Protein AF-A0AB35UQN2-F1 (afdb_monomer_lite)

Foldseek 3Di:
DDQDADDPDDDPPPPDPVVVVVVVVVSVLLVVLLVVLLVVVCCCVPVVDDDPDDQLVVSCVVSVDDSSSNVNSNVVSVVVVVVVVVVVVD

Secondary structure (DSSP, 8-state):
-------S----TTS-HHHHHHHHHHHHHHHHHHHHHHHHHHHHHHH----SS-HHHHHHHHHT--SHHHHHHHHHHHHHHHHHHHHHT-

Organism: NCBI:txid1034346

Structure (mmCIF, N/CA/C/O backbone):
data_AF-A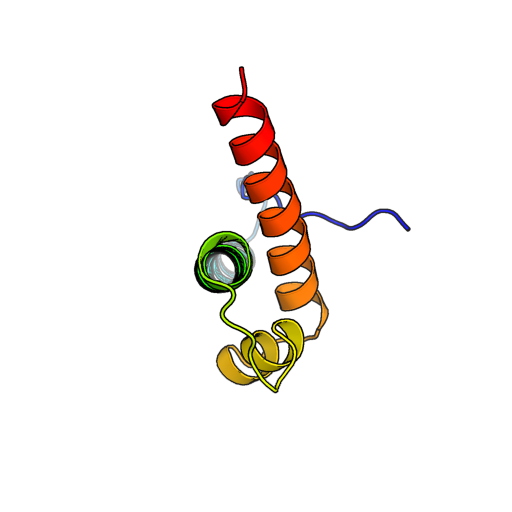0AB35UQN2-F1
#
_entry.id   AF-A0AB35UQN2-F1
#
loop_
_atom_site.group_PDB
_atom_site.id
_atom_site.type_symbol
_atom_site.label_atom_id
_atom_site.label_alt_id
_atom_site.label_comp_id
_atom_site.label_asym_id
_atom_site.label_entity_id
_atom_site.label_seq_id
_atom_site.pdbx_PDB_ins_code
_atom_site.Cartn_x
_atom_site.Cartn_y
_atom_site.Cartn_z
_atom_site.occupancy
_atom_site.B_iso_or_equiv
_atom_site.auth_seq_id
_atom_site.auth_comp_id
_atom_site.auth_asym_id
_atom_site.auth_atom_id
_atom_site.pdbx_PDB_model_num
ATOM 1 N N . MET A 1 1 ? 13.599 -0.998 12.645 1.00 34.91 1 MET A N 1
ATOM 2 C CA . MET A 1 1 ? 13.615 -1.294 11.195 1.00 34.91 1 MET A CA 1
ATOM 3 C C . MET A 1 1 ? 13.173 -0.045 10.451 1.00 34.91 1 MET A C 1
ATOM 5 O O . MET A 1 1 ? 12.162 0.525 10.841 1.00 34.91 1 MET A O 1
ATOM 9 N N . LYS A 1 2 ? 13.927 0.421 9.449 1.00 33.34 2 LYS A N 1
ATOM 10 C CA . LYS A 1 2 ? 13.487 1.523 8.578 1.00 33.34 2 LYS A CA 1
ATOM 11 C C . LYS A 1 2 ? 12.496 0.942 7.564 1.00 33.34 2 LYS A C 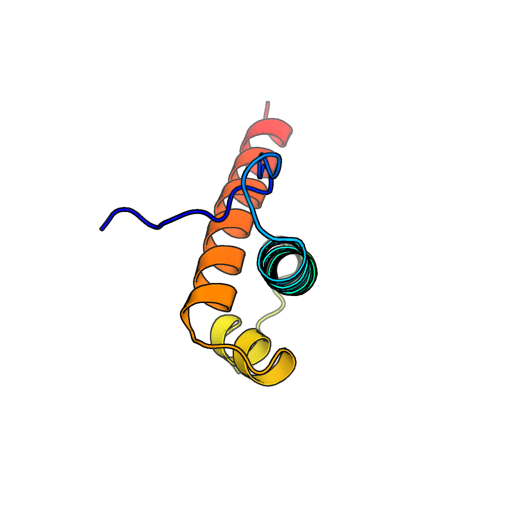1
ATOM 13 O O . LYS A 1 2 ? 12.854 0.015 6.846 1.00 33.34 2 LYS A O 1
ATOM 18 N N . CYS A 1 3 ? 11.255 1.426 7.568 1.00 37.09 3 CYS A N 1
ATOM 19 C CA . CYS A 1 3 ? 10.261 1.055 6.565 1.00 37.09 3 CYS A CA 1
ATOM 20 C C . CYS A 1 3 ? 10.645 1.743 5.249 1.00 37.09 3 CYS A C 1
ATOM 22 O O . CYS A 1 3 ? 10.813 2.961 5.225 1.00 37.09 3 CYS A O 1
ATOM 24 N N . LEU A 1 4 ? 10.844 0.969 4.184 1.00 41.19 4 LEU A N 1
ATOM 25 C CA . LEU A 1 4 ? 10.975 1.505 2.831 1.00 41.19 4 LEU A CA 1
ATOM 26 C C . LEU A 1 4 ? 9.613 2.114 2.452 1.00 41.19 4 LEU A C 1
ATOM 28 O O . LEU A 1 4 ? 8.643 1.371 2.329 1.00 41.19 4 LEU A O 1
ATOM 32 N N . SER A 1 5 ? 9.528 3.442 2.335 1.00 48.44 5 SER A N 1
ATOM 33 C CA . SER A 1 5 ? 8.343 4.129 1.805 1.00 48.44 5 SER A CA 1
ATOM 34 C C . SER A 1 5 ? 8.424 4.142 0.284 1.00 48.44 5 SER A C 1
ATOM 36 O O . SER A 1 5 ? 9.463 4.532 -0.261 1.00 48.44 5 SER A O 1
ATOM 38 N N . TYR A 1 6 ? 7.354 3.753 -0.398 1.00 57.34 6 TYR A N 1
ATOM 39 C CA . TYR A 1 6 ? 7.302 3.853 -1.853 1.00 57.34 6 TYR A CA 1
ATOM 40 C C . TYR A 1 6 ? 7.037 5.317 -2.211 1.00 57.34 6 TYR A C 1
ATOM 42 O O . TYR A 1 6 ? 5.916 5.805 -2.121 1.00 57.34 6 TYR A O 1
ATOM 50 N N . SER A 1 7 ? 8.085 6.058 -2.584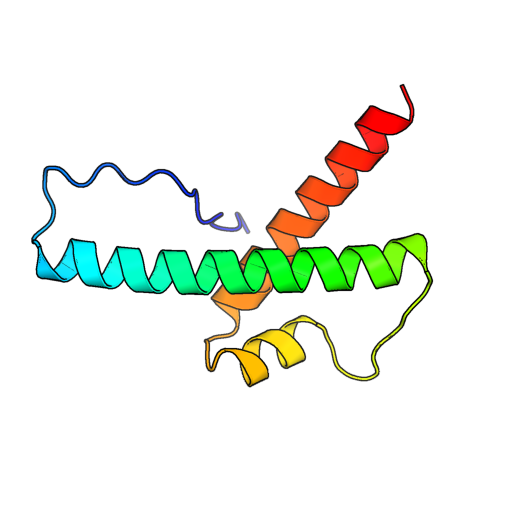 1.00 58.34 7 SER A N 1
ATOM 51 C CA . SER A 1 7 ? 7.911 7.423 -3.073 1.00 58.34 7 SER A CA 1
ATOM 52 C C . SER A 1 7 ? 7.334 7.397 -4.492 1.00 58.34 7 SER A C 1
ATOM 54 O O . SER A 1 7 ? 7.799 6.665 -5.364 1.00 58.34 7 SER A O 1
ATOM 56 N N . ASN A 1 8 ? 6.335 8.243 -4.752 1.00 58.06 8 ASN A N 1
ATOM 57 C CA . ASN A 1 8 ? 5.699 8.379 -6.070 1.00 58.06 8 ASN A CA 1
ATOM 58 C C . ASN A 1 8 ? 6.610 9.019 -7.146 1.00 58.06 8 ASN A C 1
ATOM 60 O O . ASN A 1 8 ? 6.167 9.245 -8.271 1.00 58.06 8 ASN A O 1
ATOM 64 N N . CYS A 1 9 ? 7.869 9.332 -6.825 1.00 59.50 9 CYS A N 1
ATOM 65 C CA . CYS A 1 9 ? 8.800 10.015 -7.721 1.00 59.50 9 CYS A CA 1
ATOM 66 C C . CYS A 1 9 ? 9.850 9.032 -8.252 1.00 59.50 9 CYS A C 1
ATOM 68 O O . CYS A 1 9 ? 10.781 8.675 -7.533 1.00 59.50 9 CYS A O 1
ATOM 70 N N . PHE A 1 10 ? 9.730 8.643 -9.524 1.00 61.34 10 PHE A N 1
ATOM 71 C CA . PHE A 1 10 ? 10.720 7.825 -10.229 1.00 61.34 10 PHE A CA 1
ATOM 72 C C . PHE A 1 10 ? 11.292 8.590 -11.431 1.00 61.34 10 PHE A C 1
ATOM 74 O O . PHE A 1 10 ? 10.540 9.104 -12.258 1.00 61.34 10 PHE A O 1
ATOM 81 N N . TYR A 1 11 ? 12.623 8.654 -11.544 1.00 58.50 11 TYR A N 1
ATOM 82 C CA . TYR A 1 11 ? 13.325 9.264 -12.680 1.00 58.50 11 TYR A CA 1
ATOM 83 C C . TYR A 1 11 ? 13.752 8.162 -13.661 1.00 58.50 11 TYR A C 1
ATOM 85 O O . TYR A 1 11 ? 14.681 7.408 -13.397 1.00 58.50 11 TYR A O 1
ATOM 93 N N . TYR A 1 12 ? 13.054 8.048 -14.791 1.00 61.72 12 TYR A N 1
ATOM 94 C CA . TYR A 1 12 ? 13.064 6.858 -15.658 1.00 61.72 12 TYR A CA 1
ATOM 95 C C . TYR A 1 12 ? 13.967 6.945 -16.898 1.00 61.72 12 TYR A C 1
ATOM 97 O O . TYR A 1 12 ? 13.875 6.102 -17.782 1.00 61.72 12 TYR A O 1
ATOM 105 N N . LYS A 1 13 ? 14.867 7.931 -17.001 1.00 63.81 13 LYS A N 1
ATOM 106 C CA . LYS A 1 13 ? 15.629 8.150 -18.248 1.00 63.81 13 LYS A CA 1
ATOM 107 C C . LYS A 1 13 ? 16.642 7.034 -18.586 1.00 63.81 13 LYS A C 1
ATOM 109 O O . LYS A 1 13 ? 17.149 7.016 -19.699 1.00 63.81 13 LYS A O 1
ATOM 114 N N . ALA A 1 14 ? 16.934 6.132 -17.647 1.00 74.81 14 ALA A N 1
ATOM 115 C CA . ALA A 1 14 ? 17.910 5.047 -17.804 1.00 74.81 14 ALA A CA 1
ATOM 116 C C . ALA A 1 14 ? 17.301 3.628 -17.767 1.00 74.81 14 ALA A C 1
ATOM 118 O O . ALA A 1 14 ? 18.048 2.657 -17.834 1.00 74.81 14 ALA A O 1
ATOM 119 N N . LEU A 1 15 ? 15.977 3.495 -17.624 1.00 78.62 15 LEU A N 1
ATOM 120 C CA . LEU A 1 15 ? 15.301 2.193 -17.579 1.00 78.62 15 LEU A CA 1
ATOM 121 C C . LEU A 1 15 ? 14.927 1.731 -18.990 1.00 78.62 15 LEU A C 1
ATOM 123 O O . LEU A 1 15 ? 14.631 2.557 -19.856 1.00 78.62 15 LEU A O 1
ATOM 127 N N . SER A 1 16 ? 14.897 0.414 -19.199 1.00 87.62 16 SER A N 1
ATOM 128 C CA . SER A 1 16 ? 14.263 -0.155 -20.387 1.00 87.62 16 SER A CA 1
ATOM 129 C C . SER A 1 16 ? 12.761 0.170 -20.384 1.00 87.62 16 SER A C 1
ATOM 131 O O . SER A 1 16 ? 12.158 0.403 -19.330 1.00 87.62 16 SER A O 1
ATOM 133 N N . GLU A 1 17 ? 12.134 0.198 -21.561 1.00 85.25 17 GLU A N 1
ATOM 134 C CA . GLU A 1 17 ? 10.692 0.451 -21.668 1.00 85.25 17 GLU A CA 1
ATOM 135 C C . GLU A 1 17 ? 9.867 -0.619 -20.932 1.00 85.25 17 GLU A C 1
ATOM 137 O O . GLU A 1 17 ? 8.849 -0.316 -20.307 1.00 85.25 17 GLU A O 1
ATOM 142 N N . GLU A 1 18 ? 10.338 -1.864 -20.947 1.00 89.12 18 GLU A N 1
ATOM 143 C CA . GLU A 1 18 ? 9.727 -2.992 -20.246 1.00 89.12 18 GLU A CA 1
ATOM 144 C C . GLU A 1 18 ? 9.745 -2.779 -18.727 1.00 89.12 18 GLU A C 1
ATOM 146 O O . GLU A 1 18 ? 8.691 -2.835 -18.086 1.00 89.12 18 GLU A O 1
ATOM 151 N N . ASP A 1 19 ? 10.904 -2.433 -18.159 1.00 86.31 19 ASP A N 1
ATOM 152 C CA . ASP A 1 19 ? 11.046 -2.174 -16.722 1.00 86.31 19 ASP A CA 1
ATOM 153 C C . ASP A 1 19 ? 10.222 -0.960 -16.284 1.00 86.31 19 ASP A C 1
ATOM 155 O O . ASP A 1 19 ? 9.537 -0.993 -15.257 1.00 86.31 19 ASP A O 1
ATOM 159 N N . ALA A 1 20 ? 10.233 0.109 -17.087 1.00 84.62 20 ALA A N 1
ATOM 160 C CA . ALA A 1 20 ? 9.441 1.305 -16.824 1.00 84.62 20 ALA A CA 1
ATOM 161 C C . ALA A 1 20 ? 7.936 0.988 -16.800 1.00 84.62 20 ALA A C 1
ATOM 163 O O . ALA A 1 20 ? 7.207 1.462 -15.922 1.00 84.62 20 ALA A O 1
ATOM 164 N N . ASN A 1 21 ? 7.467 0.149 -17.727 1.00 86.94 21 ASN A N 1
ATOM 165 C CA . ASN A 1 21 ? 6.077 -0.288 -17.779 1.00 86.94 21 ASN A CA 1
ATOM 166 C C . ASN A 1 21 ? 5.699 -1.194 -16.598 1.00 86.94 21 ASN A C 1
ATOM 168 O O . ASN A 1 21 ? 4.594 -1.055 -16.066 1.00 86.94 21 ASN A O 1
ATOM 172 N N . CYS A 1 22 ? 6.591 -2.084 -16.157 1.00 88.12 22 CYS A N 1
ATOM 173 C CA . CYS A 1 22 ? 6.391 -2.902 -14.957 1.00 88.12 22 CYS A CA 1
ATOM 174 C C . CYS A 1 22 ? 6.245 -2.028 -13.704 1.00 88.12 22 CYS A C 1
ATOM 176 O O . CYS A 1 22 ? 5.233 -2.112 -13.008 1.00 88.12 22 CYS A O 1
ATOM 178 N N . ILE A 1 23 ? 7.180 -1.100 -13.485 1.00 84.94 23 ILE A N 1
ATOM 179 C CA . ILE A 1 23 ? 7.141 -0.171 -12.345 1.00 84.94 23 ILE A CA 1
ATOM 180 C C . ILE A 1 23 ? 5.872 0.687 -12.380 1.00 84.94 23 ILE A C 1
ATOM 182 O O . ILE A 1 23 ? 5.230 0.898 -11.352 1.00 84.94 23 ILE A O 1
ATOM 186 N N . LYS A 1 24 ? 5.461 1.164 -13.562 1.00 85.50 24 LYS A N 1
ATOM 187 C CA . LYS A 1 24 ? 4.232 1.953 -13.716 1.00 85.50 24 LYS A CA 1
ATOM 188 C C . LYS A 1 24 ? 2.988 1.169 -13.293 1.00 85.50 24 LYS A C 1
ATOM 190 O O . LYS A 1 24 ? 2.108 1.740 -12.648 1.00 85.50 24 LYS A O 1
ATOM 195 N N . LYS A 1 25 ? 2.902 -0.121 -13.633 1.00 89.81 25 LYS A N 1
ATOM 196 C CA . LYS A 1 25 ? 1.791 -0.990 -13.206 1.00 89.81 25 LYS A CA 1
ATOM 197 C C . LYS A 1 25 ? 1.772 -1.154 -11.688 1.00 89.81 25 LYS A C 1
ATOM 199 O O . LYS A 1 25 ? 0.718 -0.960 -11.081 1.00 89.81 25 LYS A O 1
ATOM 204 N N . ASP A 1 26 ? 2.928 -1.413 -11.083 1.00 89.19 26 ASP A N 1
ATOM 205 C CA . ASP A 1 26 ? 3.055 -1.538 -9.627 1.00 89.19 26 ASP A CA 1
ATOM 206 C C . ASP A 1 26 ? 2.687 -0.238 -8.909 1.00 89.19 26 ASP A C 1
ATOM 208 O O . ASP A 1 26 ? 2.014 -0.260 -7.879 1.00 89.19 26 ASP A O 1
ATOM 212 N N . LEU A 1 27 ? 3.052 0.911 -9.481 1.00 87.12 27 LEU A N 1
ATOM 213 C CA . LEU A 1 27 ? 2.726 2.222 -8.931 1.00 87.12 27 LEU A CA 1
ATOM 214 C C . LEU A 1 27 ? 1.221 2.513 -8.980 1.00 87.12 27 LEU A C 1
ATOM 216 O O . LEU A 1 27 ? 0.658 3.039 -8.019 1.00 87.12 27 LEU A O 1
ATOM 220 N N . ILE A 1 28 ? 0.550 2.168 -10.083 1.00 91.06 28 ILE A N 1
ATOM 221 C CA . ILE A 1 28 ? -0.910 2.296 -10.202 1.00 91.06 28 ILE A CA 1
ATOM 222 C C . ILE A 1 28 ? -1.595 1.411 -9.155 1.00 91.06 28 ILE A C 1
ATOM 224 O O . ILE A 1 28 ? -2.5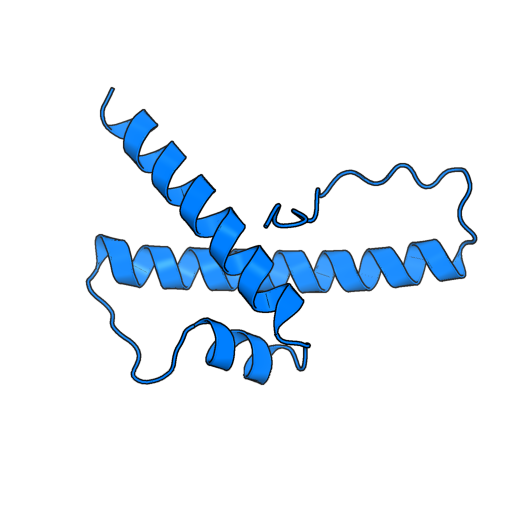06 1.864 -8.457 1.00 91.06 28 ILE A O 1
ATOM 228 N N . LEU A 1 29 ? -1.121 0.171 -9.006 1.00 92.94 29 LEU A N 1
ATOM 229 C CA . LEU A 1 29 ? -1.629 -0.773 -8.017 1.00 92.94 29 LEU A CA 1
ATOM 230 C C . LEU A 1 29 ? -1.430 -0.250 -6.585 1.00 92.94 29 LEU A C 1
ATOM 232 O O . LEU A 1 29 ? -2.368 -0.263 -5.784 1.00 92.94 29 LEU A O 1
ATOM 236 N N . TYR A 1 30 ? -0.238 0.262 -6.275 1.00 92.12 30 TYR A N 1
ATOM 237 C CA . TYR A 1 30 ? 0.087 0.838 -4.973 1.00 92.12 30 TYR A CA 1
ATOM 238 C C . TYR A 1 30 ? -0.790 2.046 -4.635 1.00 92.12 30 TYR A C 1
ATOM 240 O O . TYR A 1 30 ? -1.387 2.088 -3.560 1.00 92.12 30 TYR A O 1
ATOM 248 N N . ASN A 1 31 ? -0.964 2.982 -5.571 1.00 90.69 31 ASN A N 1
ATOM 249 C CA . ASN A 1 31 ? -1.816 4.153 -5.358 1.00 90.69 31 ASN A CA 1
ATOM 250 C C . ASN A 1 31 ? -3.291 3.771 -5.144 1.00 90.69 31 ASN A C 1
ATOM 252 O O . ASN A 1 31 ? -3.962 4.348 -4.288 1.00 90.69 31 ASN A O 1
ATOM 256 N N . ALA A 1 32 ? -3.804 2.759 -5.850 1.00 93.19 32 ALA A N 1
ATOM 257 C CA . ALA A 1 32 ? -5.154 2.246 -5.607 1.00 93.19 32 ALA A CA 1
ATOM 258 C C . ALA A 1 32 ? -5.309 1.657 -4.188 1.00 93.19 32 ALA A C 1
ATOM 260 O O . ALA A 1 32 ? -6.327 1.885 -3.514 1.00 93.19 32 ALA A O 1
ATOM 261 N N . MET A 1 33 ? -4.289 0.936 -3.705 1.00 94.44 33 MET A N 1
ATOM 262 C CA . MET A 1 33 ? -4.236 0.446 -2.325 1.00 94.44 33 MET A CA 1
ATOM 263 C C . MET A 1 33 ? -4.208 1.588 -1.315 1.00 94.44 33 MET A C 1
ATOM 265 O O . MET A 1 33 ? -4.991 1.546 -0.367 1.00 94.44 33 MET A O 1
ATOM 269 N N . LEU A 1 34 ? -3.392 2.615 -1.549 1.00 92.88 34 LEU A N 1
ATOM 270 C CA . LEU A 1 34 ? -3.276 3.799 -0.697 1.00 92.88 34 LEU A CA 1
ATOM 271 C C . LEU A 1 34 ? -4.621 4.539 -0.595 1.00 92.88 34 LEU A C 1
ATOM 273 O O . LEU A 1 34 ? -5.172 4.710 0.484 1.00 92.88 34 LEU A O 1
ATOM 277 N N . HIS A 1 35 ? -5.297 4.816 -1.712 1.00 93.12 35 HIS A N 1
ATOM 278 C CA . HIS A 1 35 ? -6.645 5.405 -1.663 1.00 93.12 35 HIS A CA 1
ATOM 279 C C . HIS A 1 35 ? -7.662 4.562 -0.873 1.00 93.12 35 HIS A C 1
ATOM 281 O O . HIS A 1 35 ? -8.529 5.097 -0.171 1.00 93.12 35 HIS A O 1
ATOM 287 N N . THR A 1 36 ? -7.570 3.235 -0.973 1.00 94.88 36 THR A N 1
ATOM 288 C CA . THR A 1 36 ? -8.464 2.322 -0.249 1.00 94.88 36 THR A CA 1
ATOM 289 C C . THR A 1 36 ? -8.160 2.302 1.247 1.00 94.88 36 THR A C 1
ATOM 291 O O . THR A 1 36 ? -9.088 2.352 2.062 1.00 94.88 36 THR A O 1
ATOM 294 N N . ALA A 1 37 ? -6.878 2.226 1.603 1.00 94.81 37 ALA A N 1
ATOM 295 C CA . ALA A 1 37 ? -6.392 2.236 2.972 1.00 94.81 37 ALA A CA 1
ATOM 296 C C . ALA A 1 37 ? -6.759 3.553 3.662 1.00 94.81 37 ALA A C 1
ATOM 298 O O . ALA A 1 37 ? -7.393 3.510 4.718 1.00 94.81 37 ALA A O 1
ATOM 299 N N . TYR A 1 38 ? -6.504 4.697 3.022 1.00 94.00 38 TYR A N 1
ATOM 300 C CA . TYR A 1 38 ? -6.891 6.016 3.515 1.00 94.00 38 TYR A CA 1
ATOM 301 C C . TYR A 1 38 ? -8.384 6.099 3.834 1.00 94.00 38 TYR A C 1
ATOM 303 O O . TYR A 1 38 ? -8.760 6.466 4.946 1.00 94.00 38 TYR A O 1
ATOM 311 N N . LYS A 1 39 ? -9.255 5.708 2.890 1.00 93.75 39 LYS A N 1
ATOM 312 C CA . LYS A 1 39 ? -10.713 5.745 3.091 1.00 93.75 39 LYS A CA 1
ATOM 313 C C . LYS A 1 39 ? -11.139 4.891 4.285 1.00 93.75 39 LYS A C 1
ATOM 315 O O . LYS A 1 39 ? -11.962 5.324 5.088 1.00 93.75 39 LYS A O 1
ATOM 320 N N . LYS A 1 40 ? -10.594 3.679 4.405 1.00 94.00 40 LYS A N 1
ATOM 321 C CA . LYS A 1 40 ? -10.901 2.770 5.517 1.00 94.00 40 LYS A CA 1
ATOM 322 C C . LYS A 1 40 ? -10.421 3.332 6.851 1.00 94.00 40 LYS A C 1
ATOM 324 O O . LYS A 1 40 ? -11.209 3.397 7.788 1.00 94.00 40 LYS A O 1
ATOM 329 N N . LEU A 1 41 ? -9.174 3.794 6.920 1.00 93.44 41 LEU A N 1
ATOM 330 C CA . LEU A 1 41 ? -8.615 4.405 8.124 1.00 93.44 41 LEU A CA 1
ATOM 331 C C . LEU A 1 41 ? -9.396 5.658 8.533 1.00 93.44 41 LEU A C 1
ATOM 333 O O . LEU A 1 41 ? -9.701 5.813 9.709 1.00 93.44 41 LEU A O 1
ATOM 337 N N . TYR A 1 42 ? -9.793 6.501 7.578 1.00 92.19 42 TYR A N 1
ATOM 338 C CA . TYR A 1 42 ? -10.640 7.666 7.828 1.00 92.19 42 TYR A CA 1
ATOM 339 C C . TYR A 1 42 ? -11.989 7.263 8.445 1.00 92.19 42 TYR A C 1
ATOM 341 O O . TYR A 1 42 ? -12.373 7.782 9.491 1.00 92.19 42 TYR A O 1
ATOM 349 N N . LEU A 1 43 ? -12.683 6.279 7.863 1.00 92.75 43 LEU A N 1
ATOM 350 C CA . LEU A 1 43 ? -13.945 5.776 8.415 1.00 92.75 43 LEU A CA 1
ATOM 351 C C . LEU A 1 43 ? -13.779 5.203 9.828 1.00 92.75 43 LEU A C 1
ATOM 353 O O . LEU A 1 43 ? -14.603 5.463 10.703 1.00 92.75 43 LEU A O 1
ATOM 357 N N . THR A 1 44 ? -12.702 4.462 10.079 1.00 91.12 44 THR A N 1
ATOM 358 C CA . THR A 1 44 ? -12.419 3.922 11.410 1.00 91.12 44 THR A CA 1
ATOM 359 C C . THR A 1 44 ? -12.101 5.023 12.421 1.00 91.12 44 THR A C 1
ATOM 361 O O . THR A 1 44 ? -12.625 4.987 13.531 1.00 91.12 44 THR A O 1
ATOM 364 N N . CYS A 1 45 ? -11.278 6.008 12.055 1.00 89.25 45 CYS A N 1
ATOM 365 C CA . CYS A 1 45 ? -10.860 7.086 12.952 1.00 89.25 45 CYS A CA 1
ATOM 366 C C . CYS A 1 45 ? -11.990 8.070 13.281 1.00 89.25 45 CYS A C 1
ATOM 368 O O . CYS A 1 45 ? -12.103 8.479 14.431 1.00 89.25 45 CYS A O 1
ATOM 370 N N . PHE A 1 46 ? -12.811 8.452 12.299 1.00 88.12 46 PHE A N 1
ATOM 371 C CA . PHE A 1 46 ? -13.814 9.512 12.467 1.00 88.12 46 PHE A CA 1
ATOM 372 C C . PHE A 1 46 ? -15.233 8.998 12.714 1.00 88.12 46 PHE A C 1
ATOM 374 O O . PHE A 1 46 ? -16.016 9.677 13.369 1.00 88.12 46 PHE A O 1
ATOM 381 N N . TYR A 1 47 ? -15.570 7.806 12.216 1.00 90.94 47 TYR A N 1
ATOM 382 C CA . TYR A 1 47 ? -16.922 7.241 12.316 1.00 90.94 47 TYR A CA 1
ATOM 383 C C . TYR A 1 47 ? -16.967 5.954 13.149 1.00 90.94 47 TYR A C 1
ATOM 385 O O . TYR A 1 47 ? -18.015 5.325 13.253 1.00 90.94 47 TYR A O 1
ATOM 393 N N . GLY A 1 48 ? -15.838 5.530 13.729 1.00 88.81 48 GLY A N 1
ATOM 394 C CA . GLY A 1 48 ? -15.773 4.360 14.607 1.00 88.81 48 GLY A CA 1
ATOM 395 C C . GLY A 1 48 ? -16.043 3.021 13.912 1.00 88.81 48 GLY A C 1
ATOM 396 O O . GLY A 1 48 ? -16.262 2.019 14.592 1.00 88.81 48 GLY A O 1
ATOM 397 N N . VAL A 1 49 ? -16.023 2.977 12.574 1.00 89.94 49 VAL A N 1
ATOM 398 C CA . VAL A 1 49 ? -16.287 1.754 11.803 1.00 89.94 49 VAL A CA 1
ATOM 399 C C . VAL A 1 49 ? -15.155 0.753 12.031 1.00 89.94 49 VAL A C 1
ATOM 401 O O . VAL A 1 49 ? -14.008 1.006 11.652 1.00 89.94 49 VAL A O 1
ATOM 404 N N . LYS A 1 50 ? -15.470 -0.394 12.641 1.00 86.94 50 LYS A N 1
ATOM 405 C CA . LYS A 1 50 ? -14.521 -1.489 12.884 1.00 86.94 50 LYS A CA 1
ATOM 406 C C . LYS A 1 50 ? -14.886 -2.694 12.028 1.00 86.94 50 LYS A C 1
ATOM 408 O O . LYS A 1 50 ? -15.994 -3.210 12.122 1.00 86.94 50 LYS A O 1
ATOM 413 N N . ASP A 1 51 ? -13.933 -3.154 11.229 1.00 87.25 51 ASP A N 1
ATOM 414 C CA . ASP A 1 51 ? -14.073 -4.388 10.461 1.00 87.25 51 ASP A CA 1
ATOM 415 C C . ASP A 1 51 ? -13.610 -5.598 11.290 1.00 87.25 51 ASP A C 1
ATOM 417 O O . ASP A 1 51 ? -12.674 -5.499 12.085 1.00 87.25 51 ASP A O 1
ATOM 421 N N . ALA A 1 52 ? -14.219 -6.764 11.056 1.00 87.56 52 ALA A N 1
ATOM 422 C CA . ALA A 1 52 ? -13.817 -8.023 11.695 1.00 87.56 52 ALA A CA 1
ATOM 423 C C . ALA A 1 52 ? -12.442 -8.532 11.216 1.00 87.56 52 ALA A C 1
ATOM 425 O O . ALA A 1 52 ? -11.738 -9.240 11.935 1.00 87.56 52 ALA A O 1
ATOM 426 N N . VAL A 1 53 ? -12.052 -8.177 9.990 1.00 92.12 53 VAL A N 1
ATOM 427 C CA . VAL A 1 53 ? -10.791 -8.591 9.362 1.00 92.12 53 VAL A CA 1
ATOM 428 C C . VAL A 1 53 ? -9.820 -7.416 9.356 1.00 92.12 53 VAL A C 1
ATOM 430 O O . VAL A 1 53 ? -10.209 -6.289 9.055 1.00 92.12 53 VAL A O 1
ATOM 433 N N . SER A 1 54 ? -8.536 -7.667 9.631 1.00 93.31 54 SER A N 1
ATOM 434 C CA . SER A 1 54 ? -7.521 -6.610 9.595 1.00 93.31 54 SER A CA 1
ATOM 435 C C . SER A 1 54 ? -7.427 -5.955 8.211 1.00 93.31 54 SER A C 1
ATOM 437 O O . SER A 1 54 ? -7.505 -6.628 7.182 1.00 93.31 54 SER A O 1
ATOM 439 N N . LEU A 1 55 ? -7.211 -4.636 8.179 1.00 93.50 55 LEU A N 1
ATOM 440 C CA . LEU A 1 55 ? -7.117 -3.867 6.932 1.00 93.50 55 LEU A CA 1
ATOM 441 C C . LEU A 1 55 ? -6.033 -4.415 5.988 1.00 93.50 55 LEU A C 1
ATOM 443 O O . LEU A 1 55 ? -6.255 -4.500 4.785 1.00 93.50 55 LEU A O 1
ATOM 447 N N . GLN A 1 56 ? -4.903 -4.875 6.533 1.00 94.69 56 GLN A N 1
ATOM 448 C CA . GLN A 1 56 ? -3.855 -5.553 5.762 1.00 94.69 56 GLN A CA 1
ATOM 449 C C . GLN A 1 56 ? -4.402 -6.780 5.022 1.00 94.69 56 GLN A C 1
ATOM 451 O O . GLN A 1 56 ? -4.194 -6.907 3.819 1.00 94.69 56 GLN A O 1
ATOM 456 N N . LYS A 1 57 ? -5.115 -7.676 5.723 1.00 95.31 57 LYS A N 1
ATOM 457 C CA . LYS A 1 57 ? -5.688 -8.888 5.120 1.00 95.31 57 LYS A CA 1
ATOM 458 C C . LYS A 1 57 ? -6.735 -8.541 4.064 1.00 95.31 57 LYS A C 1
ATOM 460 O O . LYS A 1 57 ? -6.762 -9.182 3.020 1.00 95.31 57 LYS A O 1
ATOM 465 N N . GLN A 1 58 ? -7.548 -7.511 4.307 1.00 94.94 58 GLN A N 1
ATOM 466 C CA . GLN A 1 58 ? -8.523 -7.026 3.327 1.00 94.94 58 GLN A CA 1
ATOM 467 C C . GLN A 1 58 ? -7.845 -6.523 2.045 1.00 94.94 58 GLN A C 1
ATOM 469 O O . GLN A 1 58 ? -8.248 -6.905 0.951 1.00 94.94 58 GLN A O 1
ATOM 474 N N . LEU A 1 59 ? -6.808 -5.687 2.165 1.00 95.31 59 LEU A N 1
ATOM 475 C CA . LEU A 1 59 ? -6.073 -5.156 1.014 1.00 95.31 59 LEU A CA 1
ATOM 476 C C . LEU A 1 59 ? -5.331 -6.267 0.265 1.00 95.31 59 LEU A C 1
ATOM 478 O O . LEU A 1 59 ? -5.450 -6.356 -0.953 1.00 95.31 59 LEU A O 1
ATOM 482 N N . LYS A 1 60 ? -4.648 -7.159 0.987 1.00 95.44 60 LYS A N 1
ATOM 483 C CA . LYS A 1 60 ? -3.977 -8.327 0.408 1.00 95.44 60 LYS A CA 1
ATOM 484 C C . LYS A 1 60 ? -4.939 -9.192 -0.406 1.00 95.44 60 LYS A C 1
ATOM 486 O O . LYS A 1 60 ? -4.656 -9.505 -1.556 1.00 95.44 60 LYS A O 1
ATOM 491 N N . ALA A 1 61 ? -6.091 -9.537 0.171 1.00 95.19 61 ALA A N 1
ATOM 492 C CA . ALA A 1 61 ? -7.106 -10.339 -0.506 1.00 95.19 61 ALA A CA 1
ATOM 493 C C . ALA A 1 61 ? -7.714 -9.613 -1.716 1.00 95.19 61 ALA A C 1
ATOM 495 O O . ALA A 1 61 ? -7.957 -10.235 -2.743 1.00 95.19 61 ALA A O 1
ATOM 496 N N . ARG A 1 62 ? -7.937 -8.297 -1.610 1.00 94.88 62 ARG A N 1
ATOM 497 C CA . ARG A 1 62 ? -8.543 -7.495 -2.679 1.00 94.88 62 ARG A CA 1
ATOM 498 C C . ARG A 1 62 ? -7.624 -7.304 -3.884 1.00 94.88 62 ARG A C 1
ATOM 500 O O . ARG A 1 62 ? -8.115 -7.289 -5.007 1.00 94.88 62 ARG A O 1
ATOM 507 N N . TYR A 1 63 ? -6.331 -7.104 -3.647 1.00 94.19 63 TYR A N 1
ATOM 508 C CA . TYR A 1 63 ? -5.367 -6.739 -4.687 1.00 94.19 63 TYR A CA 1
ATOM 509 C C . TYR A 1 63 ? -4.449 -7.894 -5.107 1.00 94.19 63 TYR A C 1
ATOM 511 O O . TYR A 1 63 ? -3.684 -7.734 -6.051 1.00 94.19 63 TYR A O 1
ATOM 519 N N . GLY A 1 64 ? -4.519 -9.052 -4.441 1.00 94.31 64 GLY A N 1
ATOM 520 C CA . GLY A 1 64 ? -3.708 -10.225 -4.782 1.00 94.31 64 GLY A CA 1
ATOM 521 C C . GLY A 1 64 ? -2.207 -10.017 -4.558 1.00 94.31 64 GLY A C 1
ATOM 522 O O . GLY A 1 64 ? -1.394 -10.601 -5.267 1.00 94.31 64 GLY A O 1
ATOM 523 N N . THR A 1 65 ? -1.832 -9.159 -3.608 1.00 90.88 65 THR A N 1
ATOM 524 C CA . THR A 1 65 ? -0.443 -8.737 -3.377 1.00 90.88 65 THR A CA 1
ATOM 525 C C . THR A 1 65 ? 0.225 -9.493 -2.225 1.00 90.88 65 THR A C 1
ATOM 527 O O . THR A 1 65 ? -0.394 -10.268 -1.493 1.00 90.88 65 THR A O 1
ATOM 530 N N . ASN A 1 66 ? 1.532 -9.289 -2.052 1.00 90.56 66 ASN A N 1
ATOM 531 C CA . ASN A 1 66 ? 2.239 -9.719 -0.844 1.00 90.56 66 ASN A CA 1
ATOM 532 C C . ASN A 1 66 ? 1.837 -8.850 0.367 1.00 90.56 66 ASN A C 1
ATOM 534 O O . ASN A 1 66 ? 1.096 -7.884 0.232 1.00 90.56 66 ASN A O 1
ATOM 538 N N . ASP A 1 67 ? 2.327 -9.174 1.566 1.00 90.00 67 ASP A N 1
ATOM 539 C CA . ASP A 1 67 ? 2.023 -8.376 2.766 1.00 90.00 67 ASP A CA 1
ATOM 540 C C . ASP A 1 67 ? 2.689 -6.996 2.768 1.00 90.00 67 ASP A C 1
ATOM 542 O O . ASP A 1 67 ? 2.224 -6.087 3.454 1.00 90.00 67 ASP A O 1
ATOM 546 N N . TYR A 1 68 ? 3.754 -6.828 1.990 1.00 89.81 68 TYR A N 1
ATOM 547 C CA . TYR A 1 68 ? 4.557 -5.618 1.982 1.00 89.81 68 TYR A CA 1
ATOM 548 C C . TYR A 1 68 ? 3.772 -4.420 1.418 1.00 89.81 68 TYR A C 1
ATOM 550 O O . TYR A 1 68 ? 3.670 -3.397 2.090 1.00 89.81 68 TYR A O 1
ATOM 558 N N . PHE A 1 69 ? 3.134 -4.557 0.250 1.00 89.81 69 PHE A N 1
ATOM 559 C CA . PHE A 1 69 ? 2.368 -3.464 -0.373 1.00 89.81 69 PHE A CA 1
ATOM 560 C C . PHE A 1 69 ? 1.236 -2.920 0.531 1.00 89.81 69 PHE A C 1
ATOM 562 O O . PHE A 1 69 ? 1.197 -1.711 0.778 1.00 89.81 69 PHE A O 1
ATOM 569 N N . PRO A 1 70 ? 0.340 -3.766 1.083 1.00 93.31 70 PRO A N 1
ATOM 570 C CA . PRO A 1 70 ? -0.677 -3.344 2.041 1.00 93.31 70 PRO A CA 1
ATOM 571 C C . PRO A 1 70 ? -0.114 -2.673 3.292 1.00 93.31 70 PRO A C 1
ATOM 573 O O . P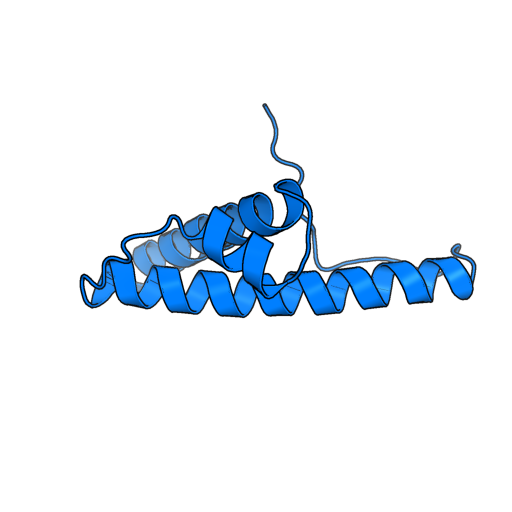RO A 1 70 ? -0.675 -1.681 3.752 1.00 93.31 70 PRO A O 1
ATOM 576 N N . LEU A 1 71 ? 0.963 -3.212 3.874 1.00 93.56 71 LEU A N 1
ATOM 577 C CA . LEU A 1 71 ? 1.544 -2.667 5.102 1.00 93.56 71 LEU A CA 1
ATOM 578 C C . LEU A 1 71 ? 2.171 -1.291 4.870 1.00 93.56 71 LEU A C 1
ATOM 580 O O . LEU A 1 71 ? 1.954 -0.395 5.688 1.00 93.56 71 LEU A O 1
ATOM 584 N N . SER A 1 72 ? 2.884 -1.109 3.756 1.00 91.38 72 SER A N 1
ATOM 585 C CA . SER A 1 72 ? 3.455 0.185 3.369 1.00 91.38 72 SER A CA 1
ATOM 586 C C . SER A 1 72 ? 2.364 1.232 3.142 1.00 91.38 72 SER A C 1
ATOM 588 O O . SER A 1 72 ? 2.423 2.299 3.752 1.00 91.38 72 SER A O 1
ATOM 590 N N . ALA A 1 73 ? 1.305 0.890 2.396 1.00 91.94 73 ALA A N 1
ATOM 591 C CA . ALA A 1 73 ? 0.178 1.795 2.157 1.00 91.94 73 ALA A CA 1
ATOM 592 C C . ALA A 1 73 ? -0.511 2.217 3.469 1.00 91.94 73 ALA A C 1
ATOM 594 O O . ALA A 1 73 ? -0.722 3.401 3.723 1.00 91.94 73 ALA A O 1
ATOM 595 N N . ILE A 1 74 ? -0.793 1.257 4.361 1.00 93.81 74 ILE A N 1
ATOM 596 C CA . ILE A 1 74 ? -1.392 1.539 5.677 1.00 93.81 74 ILE A CA 1
ATOM 597 C C . ILE A 1 74 ? -0.485 2.444 6.518 1.00 93.81 74 ILE A C 1
ATOM 599 O O . ILE A 1 74 ? -0.981 3.312 7.239 1.00 93.81 74 ILE A O 1
ATOM 603 N N . HIS A 1 75 ? 0.829 2.220 6.485 1.00 92.38 75 HIS A N 1
ATOM 604 C CA . HIS A 1 75 ? 1.779 3.029 7.238 1.00 92.38 75 HIS A CA 1
ATOM 605 C C . HIS A 1 75 ? 1.801 4.478 6.736 1.00 92.38 75 HIS A C 1
ATOM 607 O O . HIS A 1 75 ? 1.665 5.399 7.542 1.00 92.38 75 HIS A O 1
ATOM 613 N N . GLU A 1 76 ? 1.927 4.684 5.425 1.00 90.81 76 GLU A N 1
ATOM 614 C CA . GLU A 1 76 ? 1.939 6.017 4.814 1.00 90.81 76 G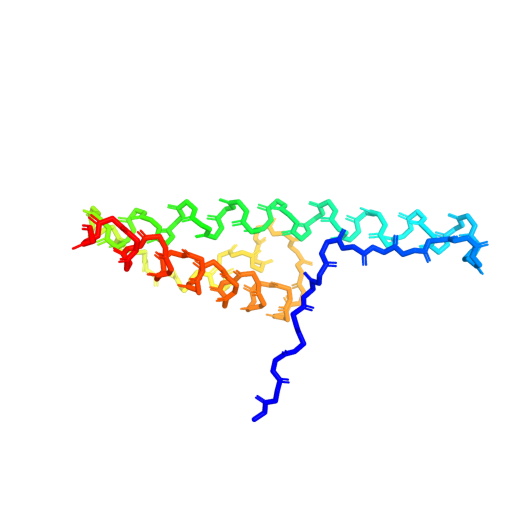LU A CA 1
ATOM 615 C C . GLU A 1 76 ? 0.638 6.783 5.083 1.00 90.81 76 GLU A C 1
ATOM 617 O O . GLU A 1 76 ? 0.681 7.929 5.534 1.00 90.81 76 GLU A O 1
ATOM 622 N N . ASP A 1 77 ? -0.519 6.136 4.943 1.00 91.81 77 ASP A N 1
ATOM 623 C CA . ASP A 1 77 ? -1.804 6.786 5.204 1.00 91.81 77 ASP A CA 1
ATOM 624 C C . ASP A 1 77 ? -2.024 7.141 6.673 1.00 91.81 77 ASP A C 1
ATOM 626 O O . ASP A 1 77 ? -2.643 8.162 6.975 1.00 91.81 77 ASP A O 1
ATOM 630 N N . ARG A 1 78 ? -1.510 6.335 7.611 1.00 91.25 78 ARG A N 1
ATOM 631 C CA . ARG A 1 78 ? -1.545 6.681 9.041 1.00 91.25 78 ARG A CA 1
ATOM 632 C C . ARG A 1 78 ? -0.744 7.946 9.322 1.00 91.25 78 ARG A C 1
ATOM 634 O O . ARG A 1 78 ? -1.206 8.794 10.084 1.00 91.25 78 ARG A O 1
ATOM 641 N N . VAL A 1 79 ? 0.432 8.076 8.707 1.00 90.06 79 VAL A N 1
ATOM 642 C CA . VAL A 1 79 ? 1.265 9.280 8.820 1.00 90.06 79 VAL A CA 1
ATOM 643 C C . VAL A 1 79 ? 0.547 10.481 8.202 1.00 90.06 79 VAL A C 1
ATOM 645 O O . VAL A 1 79 ? 0.466 11.531 8.839 1.00 90.06 79 VAL A O 1
ATOM 648 N N . LEU A 1 80 ? -0.045 10.318 7.015 1.00 88.94 80 LEU A N 1
ATOM 649 C CA . LEU A 1 80 ? -0.793 11.375 6.336 1.00 88.94 80 LEU A CA 1
ATOM 650 C C . LEU A 1 80 ? -2.016 11.832 7.141 1.00 88.94 80 LEU A C 1
ATOM 652 O O . LEU A 1 80 ? -2.240 13.031 7.297 1.00 88.94 80 LEU A O 1
ATOM 656 N N . LEU A 1 81 ? -2.806 10.890 7.665 1.00 89.00 81 LEU A N 1
ATOM 657 C CA . LEU A 1 81 ? -3.947 11.198 8.525 1.00 89.00 81 LEU A CA 1
ATOM 658 C C . LEU A 1 81 ? -3.490 11.980 9.751 1.00 89.00 81 LEU A C 1
ATOM 660 O O . LEU A 1 81 ? -4.034 13.051 10.007 1.00 89.00 81 LEU A O 1
ATOM 664 N N . LYS A 1 82 ? -2.460 11.496 10.457 1.00 88.31 82 LYS A N 1
ATOM 665 C CA . LYS A 1 82 ? -1.897 12.172 11.632 1.00 88.31 82 LYS A CA 1
ATOM 666 C C . LYS A 1 82 ? -1.452 13.605 11.315 1.00 88.31 82 LYS A C 1
ATOM 668 O O . LYS A 1 82 ? -1.833 14.522 12.032 1.00 88.31 82 LYS A O 1
ATOM 673 N N . SER A 1 83 ? -0.729 13.811 10.215 1.00 86.56 83 SER A N 1
ATOM 674 C CA . SER A 1 83 ? -0.290 15.145 9.785 1.00 86.56 83 SER A CA 1
ATOM 675 C C . SER A 1 83 ? -1.468 16.084 9.487 1.00 86.56 83 SER A C 1
ATOM 677 O O . SER A 1 83 ? -1.456 17.247 9.896 1.00 86.56 83 SER A O 1
ATOM 679 N N . LYS A 1 84 ? -2.530 15.585 8.839 1.00 83.19 84 LYS A N 1
ATOM 680 C CA . LYS A 1 84 ? -3.747 16.376 8.593 1.00 83.19 84 LYS A CA 1
ATOM 681 C C . LYS A 1 84 ? -4.487 16.722 9.888 1.00 83.19 84 LYS A C 1
ATOM 683 O O . LYS A 1 84 ? -4.993 17.833 10.005 1.00 83.19 84 LYS A O 1
ATOM 688 N N . PHE A 1 85 ? -4.529 15.809 10.860 1.00 79.75 85 PHE A N 1
ATOM 689 C CA . PHE A 1 85 ? -5.087 16.088 12.186 1.00 79.75 85 PHE A CA 1
ATOM 690 C C . PHE A 1 85 ? -4.326 17.203 12.905 1.00 79.75 85 PHE A C 1
ATOM 692 O O . PHE A 1 85 ? -4.948 18.150 13.372 1.00 79.75 85 PHE A O 1
ATOM 699 N N . GLU A 1 86 ? -2.995 17.114 12.957 1.00 76.81 86 GLU A N 1
ATOM 700 C CA . GLU A 1 86 ? -2.139 18.121 13.602 1.00 76.81 86 GLU A CA 1
ATOM 701 C C . GLU A 1 86 ? -2.262 19.499 12.936 1.00 76.81 86 GLU A C 1
ATOM 703 O O . GLU A 1 86 ? -2.196 20.521 13.613 1.00 76.81 86 GLU A O 1
ATOM 708 N N . THR A 1 87 ? -2.478 19.532 11.618 1.00 73.56 87 THR A N 1
ATOM 709 C CA . THR A 1 87 ? -2.674 20.783 10.871 1.00 73.56 87 THR A CA 1
ATOM 710 C C . THR A 1 87 ? -4.035 21.418 11.157 1.00 73.56 87 THR A C 1
ATOM 712 O O . THR A 1 87 ? -4.105 22.624 11.333 1.00 73.56 87 THR A O 1
ATOM 715 N N . ASN A 1 88 ? -5.107 20.624 11.249 1.00 68.06 88 ASN A N 1
ATOM 716 C CA . ASN A 1 88 ? -6.465 21.129 11.501 1.00 68.06 88 ASN A CA 1
ATOM 717 C C . ASN A 1 88 ? -6.703 21.594 12.953 1.00 68.06 88 ASN A C 1
ATOM 719 O O . ASN A 1 88 ? -7.749 22.171 13.235 1.00 68.06 88 ASN A O 1
ATOM 723 N N . GLN A 1 89 ? -5.789 21.295 13.882 1.00 59.31 89 GLN A N 1
ATOM 724 C CA . GLN A 1 89 ? -5.854 21.734 15.284 1.00 59.31 89 GLN A CA 1
ATOM 725 C C . GLN A 1 89 ? -5.084 23.039 15.561 1.00 59.31 89 GLN A C 1
ATOM 727 O O . GLN A 1 89 ? -5.126 23.522 16.692 1.00 59.31 89 GLN A O 1
ATOM 732 N N . ARG A 1 90 ? -4.365 23.579 14.569 1.00 51.97 90 ARG A N 1
ATOM 733 C CA . ARG A 1 90 ? -3.675 24.876 14.636 1.00 51.97 90 ARG A CA 1
ATOM 734 C C . ARG A 1 90 ? -4.521 25.967 14.001 1.00 51.97 90 ARG A C 1
ATOM 736 O O . ARG A 1 90 ? -4.437 27.101 14.515 1.00 51.97 90 ARG A O 1
#

Radius of gyration: 15.13 Å; chains: 1; bounding box: 35×35×37 Å

Sequence (90 aa):
MKCLSYSNCFYYKALSEEDANCIKKDLILYNAMLHTAYKKLYLTCFYGVKDAVSLQKQLKARYGTNDYFPLSAIHEDRVLLKSKFETNQR

pLDDT: mean 83.46, std 15.32, range [33.34, 95.44]